Protein AF-A0A9E5Q3M1-F1 (afdb_monomer_lite)

Secondary structure (DSSP, 8-state):
--SS--------PPPS--SHHHHHHHHHHHHHHHHHHHHHTT--GGGGGSGGGPPPPHHHHHHHT-TT------

Sequence (74 aa):
DSFFYAFGLHLNPEVPELSADSLLRHLKAYVMLDAWIRKDADVNISRKLTPYINEYEMDYIRYILREDYQPSMK

Radius of gyration: 15.18 Å; chains: 1; bounding box: 36×28×36 Å

Structure (mmCIF, N/CA/C/O backbone):
data_AF-A0A9E5Q3M1-F1
#
_entry.id   AF-A0A9E5Q3M1-F1
#
loop_
_atom_site.group_PDB
_atom_site.id
_atom_site.type_symbol
_atom_site.label_atom_id
_atom_site.label_alt_id
_atom_site.label_comp_id
_atom_site.label_asym_id
_atom_site.label_entity_id
_atom_site.label_seq_id
_atom_site.pdbx_PDB_ins_code
_atom_site.Cartn_x
_atom_site.Cartn_y
_atom_site.Cartn_z
_atom_site.occupancy
_atom_site.B_iso_or_equiv
_atom_site.auth_seq_id
_atom_site.auth_comp_id
_atom_site.auth_asym_id
_atom_site.auth_atom_id
_atom_site.pdbx_PDB_model_num
ATOM 1 N N . ASP A 1 1 ? 24.020 14.134 -18.735 1.00 42.44 1 ASP A N 1
ATOM 2 C CA . ASP A 1 1 ? 23.452 14.626 -17.458 1.00 42.44 1 ASP A CA 1
ATOM 3 C C . ASP A 1 1 ? 21.993 14.250 -17.157 1.00 42.44 1 ASP A C 1
ATOM 5 O O . ASP A 1 1 ? 21.455 14.74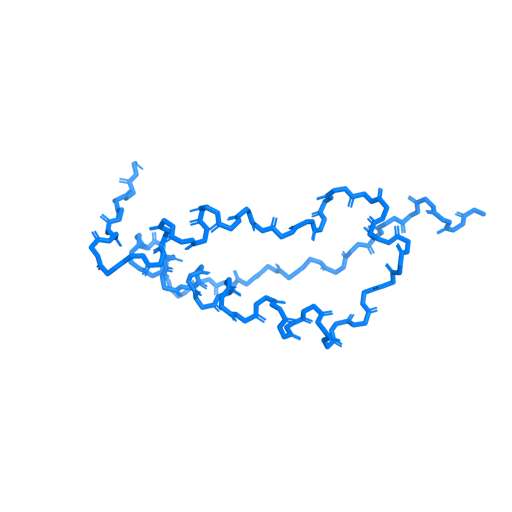2 -16.179 1.00 42.44 1 ASP A O 1
ATOM 9 N N . SER A 1 2 ? 21.344 13.326 -17.886 1.00 53.47 2 SER A N 1
ATOM 10 C CA . SER A 1 2 ? 19.918 12.989 -17.653 1.00 53.47 2 SER A CA 1
ATOM 11 C C . SER A 1 2 ? 19.651 11.612 -17.015 1.00 53.47 2 SER A C 1
ATOM 13 O O . SER A 1 2 ? 18.505 11.308 -16.701 1.00 53.47 2 SER A O 1
ATOM 15 N N . PHE A 1 3 ? 20.667 10.766 -16.809 1.00 51.41 3 PHE A N 1
ATOM 16 C CA . PHE A 1 3 ? 20.482 9.409 -16.259 1.00 51.41 3 PHE A CA 1
ATOM 17 C C . PHE A 1 3 ? 20.288 9.368 -14.732 1.00 51.41 3 PHE A C 1
ATOM 19 O O . PHE A 1 3 ? 19.882 8.338 -14.206 1.00 51.41 3 PHE A O 1
ATOM 26 N N . PHE A 1 4 ? 20.548 10.475 -14.027 1.00 53.88 4 PHE A N 1
ATOM 27 C CA . PHE A 1 4 ? 20.476 10.559 -12.560 1.00 53.88 4 PHE A CA 1
ATOM 28 C C . PHE A 1 4 ? 19.211 11.244 -12.024 1.00 53.88 4 PHE A C 1
ATOM 30 O O . PHE A 1 4 ? 18.953 11.203 -10.823 1.00 53.88 4 PHE A O 1
ATOM 37 N N . TYR A 1 5 ? 18.397 11.852 -12.887 1.00 51.66 5 TYR A N 1
ATOM 38 C CA . TYR A 1 5 ? 17.169 12.520 -12.465 1.00 51.66 5 TYR A CA 1
ATOM 39 C C . TYR A 1 5 ? 15.982 11.558 -12.556 1.00 51.66 5 TYR A C 1
ATOM 41 O O . TYR A 1 5 ? 15.253 11.522 -13.543 1.00 51.66 5 TYR A O 1
ATOM 49 N N . ALA A 1 6 ? 15.780 10.767 -11.502 1.00 54.22 6 ALA A N 1
ATOM 50 C CA . ALA A 1 6 ? 14.638 9.866 -11.356 1.00 54.22 6 ALA A CA 1
ATOM 51 C C . ALA A 1 6 ? 13.351 10.610 -10.931 1.00 54.22 6 ALA A C 1
ATOM 53 O O . ALA A 1 6 ? 12.635 10.151 -10.042 1.00 54.22 6 ALA A O 1
ATOM 54 N N . PHE A 1 7 ? 13.035 11.762 -11.541 1.00 59.50 7 PHE A N 1
ATOM 55 C CA . PHE A 1 7 ? 11.782 12.471 -11.256 1.00 59.50 7 PHE A CA 1
ATOM 56 C C . PHE A 1 7 ? 10.601 11.556 -11.581 1.00 59.50 7 PHE A C 1
ATOM 58 O O . PHE A 1 7 ? 10.426 11.133 -12.723 1.00 59.50 7 PHE A O 1
ATOM 65 N N . GLY A 1 8 ? 9.836 11.164 -10.566 1.00 58.81 8 GLY A N 1
ATOM 66 C CA . GLY A 1 8 ? 8.634 10.354 -10.711 1.00 58.81 8 GLY A CA 1
ATOM 67 C C . GLY A 1 8 ? 7.375 11.178 -10.621 1.00 58.81 8 GLY A C 1
ATOM 68 O O . GLY A 1 8 ? 7.290 12.093 -9.809 1.00 58.81 8 GLY A O 1
ATOM 69 N N . LEU A 1 9 ? 6.382 10.809 -11.426 1.00 65.00 9 LEU A N 1
ATOM 70 C CA . LEU A 1 9 ? 5.009 11.186 -11.145 1.00 65.00 9 LEU A CA 1
ATOM 71 C C . LEU A 1 9 ? 4.590 10.446 -9.873 1.00 65.00 9 LEU A C 1
ATOM 73 O O . LEU A 1 9 ? 4.483 9.222 -9.872 1.00 65.00 9 LEU A O 1
ATOM 77 N N . HIS A 1 10 ? 4.406 11.188 -8.786 1.00 67.62 10 HIS A N 1
ATOM 78 C CA . HIS A 1 10 ? 3.803 10.665 -7.570 1.00 67.62 10 HIS A CA 1
ATOM 79 C C . HIS A 1 10 ? 2.321 11.007 -7.618 1.00 67.62 10 HIS A C 1
ATOM 81 O O . HIS A 1 10 ? 1.945 12.179 -7.643 1.00 67.62 10 HIS A O 1
ATOM 87 N N . LEU A 1 11 ? 1.485 9.977 -7.666 1.00 67.44 11 LEU A N 1
ATOM 88 C CA . LEU A 1 11 ? 0.059 10.142 -7.451 1.00 67.44 11 LEU A CA 1
ATOM 89 C C . LEU A 1 11 ? -0.166 10.203 -5.939 1.00 67.44 11 LEU A C 1
A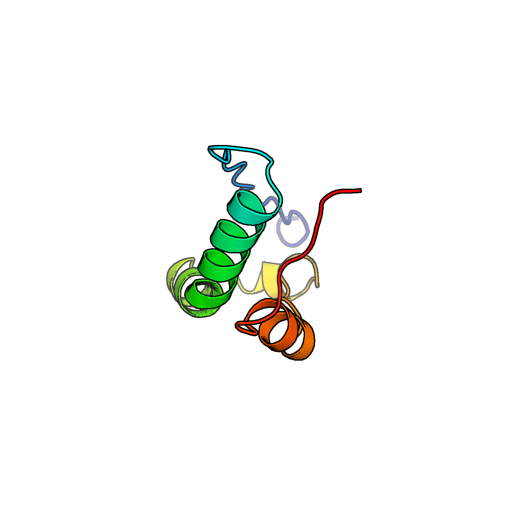TOM 91 O O . LEU A 1 11 ? 0.289 9.317 -5.219 1.00 67.44 11 LEU A O 1
ATOM 95 N N . ASN A 1 12 ? -0.871 11.235 -5.480 1.00 77.38 12 ASN A N 1
ATOM 96 C CA . ASN A 1 12 ? -1.348 11.356 -4.103 1.00 77.38 12 ASN A CA 1
ATOM 97 C C . ASN A 1 12 ? -2.854 11.058 -4.098 1.00 77.38 12 ASN A C 1
ATOM 99 O O . ASN A 1 12 ? -3.649 11.998 -4.105 1.00 77.38 12 ASN A O 1
ATOM 103 N N . PRO A 1 13 ? -3.269 9.781 -4.196 1.00 75.31 13 PRO A N 1
ATOM 104 C CA . PRO A 1 13 ? -4.681 9.444 -4.147 1.00 75.31 13 PRO A CA 1
ATOM 105 C C . PRO A 1 13 ? -5.253 9.821 -2.778 1.00 75.31 13 PRO A C 1
ATOM 107 O O . PRO A 1 13 ? -4.705 9.448 -1.739 1.00 75.31 13 PRO A O 1
ATOM 110 N N . GLU A 1 14 ? -6.368 10.546 -2.782 1.00 85.00 14 GLU A N 1
ATOM 111 C CA . GLU A 1 14 ? -7.173 10.745 -1.581 1.00 85.00 14 GLU A CA 1
ATOM 112 C C . GLU A 1 14 ? -8.045 9.510 -1.357 1.00 85.00 14 GLU A C 1
ATOM 114 O O . GLU A 1 14 ? -8.732 9.034 -2.264 1.00 85.00 14 GLU A O 1
ATOM 119 N N . VAL A 1 15 ? -7.997 8.972 -0.141 1.00 85.06 15 VAL A N 1
ATOM 120 C CA . VAL A 1 15 ? -8.872 7.875 0.273 1.00 85.06 15 VAL A CA 1
ATOM 121 C C . VAL A 1 15 ? -10.186 8.437 0.820 1.00 85.06 15 VAL A C 1
ATOM 123 O O . VAL A 1 15 ? -10.177 9.492 1.455 1.00 85.06 15 VAL A O 1
ATOM 126 N N . PRO A 1 16 ? -11.317 7.737 0.627 1.00 88.50 16 PRO A N 1
ATOM 127 C CA . PRO A 1 16 ? -12.625 8.214 1.082 1.00 88.50 16 PRO A CA 1
ATOM 128 C C . PRO A 1 16 ? -12.739 8.291 2.613 1.00 88.50 16 PRO A C 1
ATOM 130 O O . PRO A 1 16 ? -13.530 9.068 3.138 1.00 88.50 16 PRO A O 1
ATOM 133 N N . GLU A 1 17 ? -11.958 7.481 3.331 1.00 93.56 17 GLU A N 1
ATOM 134 C CA . GLU A 1 17 ? -11.906 7.431 4.791 1.00 93.56 17 GLU A CA 1
ATOM 135 C C . GLU A 1 17 ? -10.560 6.841 5.245 1.00 93.56 17 GLU A C 1
ATOM 137 O O . GLU A 1 17 ? -9.993 5.986 4.559 1.00 93.56 17 GLU A O 1
ATOM 142 N N . LEU A 1 18 ? -10.084 7.247 6.426 1.00 91.81 18 LEU A N 1
ATOM 143 C CA . LEU A 1 18 ? -8.857 6.758 7.071 1.00 91.81 18 LEU A CA 1
ATOM 144 C C . LEU A 1 18 ? -9.079 5.562 8.020 1.00 91.81 18 LEU A C 1
ATOM 146 O O . LEU A 1 18 ? -8.219 5.265 8.850 1.00 91.81 18 LEU A O 1
ATOM 150 N N . SER A 1 19 ? -10.221 4.875 7.931 1.00 94.19 19 SER A N 1
ATOM 151 C CA . SER A 1 19 ? -10.456 3.646 8.694 1.00 94.19 19 SER A CA 1
ATOM 152 C C . SER A 1 19 ? -9.530 2.521 8.217 1.00 94.19 19 SER A C 1
ATOM 154 O O . SER A 1 19 ? -9.176 2.446 7.038 1.00 94.19 19 SER A O 1
ATOM 156 N N . ALA A 1 20 ? -9.153 1.612 9.126 1.00 95.06 20 ALA A N 1
ATOM 157 C CA . ALA A 1 20 ? -8.314 0.463 8.770 1.00 95.06 20 ALA A CA 1
ATOM 158 C C . ALA A 1 20 ? -8.943 -0.387 7.652 1.00 95.06 20 ALA A C 1
ATOM 160 O O . ALA A 1 20 ? -8.227 -0.846 6.767 1.00 95.06 20 ALA A O 1
ATOM 161 N N . ASP A 1 21 ? -10.272 -0.554 7.658 1.00 94.31 21 ASP A N 1
ATOM 162 C CA . ASP A 1 21 ? -11.000 -1.288 6.614 1.00 94.31 21 ASP A CA 1
ATOM 163 C C . ASP A 1 21 ? -10.924 -0.573 5.256 1.00 94.31 21 ASP A C 1
ATOM 165 O O . ASP A 1 21 ? -10.562 -1.194 4.255 1.00 94.31 21 ASP A O 1
ATOM 169 N N . SER A 1 22 ? -11.183 0.742 5.218 1.00 94.19 22 SER A N 1
ATOM 170 C CA . SER A 1 22 ? -11.061 1.546 3.995 1.00 94.19 22 SER A CA 1
ATOM 171 C C . SER A 1 22 ? -9.647 1.454 3.415 1.00 94.19 22 SER A C 1
ATOM 173 O O . SER A 1 22 ? -9.475 1.085 2.250 1.00 94.19 22 SER A O 1
ATOM 175 N N . LEU A 1 23 ? -8.621 1.703 4.232 1.00 93.69 23 LEU A N 1
ATOM 176 C CA . LEU A 1 23 ? -7.222 1.647 3.804 1.00 93.69 23 LEU A CA 1
ATOM 177 C C . LEU A 1 23 ? -6.825 0.245 3.325 1.00 93.69 23 LEU A C 1
ATOM 179 O O . LEU A 1 23 ? -6.201 0.108 2.270 1.00 93.69 23 LEU A O 1
ATOM 183 N N . LEU A 1 24 ? -7.224 -0.801 4.055 1.00 95.12 24 LEU A N 1
ATOM 184 C CA . LEU A 1 24 ? -6.919 -2.180 3.690 1.00 95.12 24 LEU A CA 1
ATOM 185 C C . LEU A 1 24 ? -7.532 -2.555 2.340 1.00 95.12 24 LEU A C 1
ATOM 187 O O . LEU A 1 24 ? -6.857 -3.180 1.526 1.00 95.12 24 LEU A O 1
ATOM 191 N N . ARG A 1 25 ? -8.787 -2.178 2.074 1.00 94.75 25 ARG A N 1
ATOM 192 C CA . ARG A 1 25 ? -9.451 -2.471 0.793 1.00 94.75 25 ARG A CA 1
ATOM 193 C C . ARG A 1 25 ? -8.733 -1.823 -0.386 1.00 94.75 25 ARG A C 1
ATOM 195 O O . ARG A 1 25 ? -8.520 -2.491 -1.397 1.00 94.75 25 ARG A O 1
ATOM 202 N N . HIS A 1 26 ? -8.316 -0.564 -0.248 1.00 94.25 26 HIS A N 1
ATOM 203 C CA . HIS A 1 26 ? -7.567 0.135 -1.295 1.00 94.25 26 HIS A CA 1
ATOM 204 C C . HIS A 1 26 ?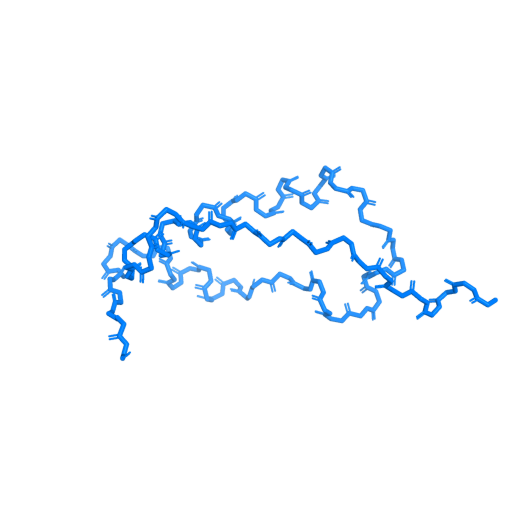 -6.182 -0.484 -1.509 1.00 94.25 26 HIS A C 1
ATOM 206 O O . HIS A 1 26 ? -5.788 -0.711 -2.652 1.00 94.25 26 HIS A O 1
ATOM 212 N N . LEU A 1 27 ? -5.474 -0.834 -0.430 1.00 93.50 27 LEU A N 1
ATOM 213 C CA . LEU A 1 27 ? -4.180 -1.509 -0.524 1.00 93.50 27 LEU A CA 1
ATOM 214 C C . LEU A 1 27 ? -4.306 -2.884 -1.196 1.00 93.50 27 LEU A C 1
ATOM 216 O O . LEU A 1 27 ? -3.537 -3.187 -2.105 1.00 93.50 27 LEU A O 1
ATOM 220 N N . LYS A 1 28 ? -5.301 -3.694 -0.800 1.00 96.00 28 LYS A N 1
ATOM 221 C CA . LYS A 1 28 ? -5.611 -4.990 -1.429 1.00 96.00 28 LYS A CA 1
ATOM 222 C C . LYS A 1 28 ? -5.874 -4.824 -2.926 1.00 96.00 28 LYS A C 1
ATOM 224 O O . LYS A 1 28 ? -5.304 -5.557 -3.729 1.00 96.00 28 LYS A O 1
ATOM 229 N N . ALA A 1 29 ? -6.705 -3.854 -3.309 1.00 95.19 29 ALA A N 1
ATOM 230 C CA . ALA A 1 29 ? -6.986 -3.562 -4.712 1.00 95.19 29 ALA A CA 1
ATOM 231 C C . ALA A 1 29 ? -5.713 -3.176 -5.481 1.00 95.19 29 ALA A C 1
ATOM 233 O O . ALA A 1 29 ? -5.464 -3.721 -6.554 1.00 95.19 29 ALA A O 1
ATOM 234 N N . TYR A 1 30 ? -4.883 -2.299 -4.909 1.00 93.12 30 TYR A N 1
ATOM 235 C CA . TYR A 1 30 ? -3.620 -1.887 -5.515 1.00 93.12 30 TYR A CA 1
ATOM 236 C C . TYR A 1 30 ? -2.689 -3.077 -5.769 1.00 93.12 30 TYR A C 1
ATOM 238 O O . TYR A 1 30 ? -2.284 -3.281 -6.909 1.00 93.12 30 TYR A O 1
ATOM 246 N N . VAL A 1 31 ? -2.398 -3.909 -4.758 1.00 94.88 31 VAL A N 1
ATOM 247 C CA . VAL A 1 31 ? -1.451 -5.031 -4.928 1.00 94.88 31 VAL A CA 1
ATOM 248 C C . VAL A 1 31 ? -1.951 -6.087 -5.916 1.00 94.88 31 VAL A C 1
ATOM 250 O O . VAL A 1 31 ? -1.143 -6.726 -6.582 1.00 94.88 31 VAL A O 1
ATOM 253 N N . MET A 1 32 ? -3.272 -6.259 -6.054 1.00 95.56 32 MET A N 1
ATOM 254 C CA . MET A 1 32 ? -3.856 -7.153 -7.062 1.00 95.56 32 MET A CA 1
ATOM 255 C C . MET A 1 32 ? -3.728 -6.594 -8.486 1.00 95.56 32 MET A C 1
ATOM 257 O O . MET A 1 32 ? -3.624 -7.365 -9.438 1.00 95.56 32 MET A O 1
ATOM 261 N N . LEU A 1 33 ? -3.736 -5.267 -8.639 1.00 93.56 33 LEU A N 1
ATOM 262 C CA . LEU A 1 33 ? -3.636 -4.583 -9.930 1.00 93.56 33 LEU A CA 1
ATOM 263 C C . LEU A 1 33 ? -2.195 -4.220 -10.315 1.00 93.56 33 LEU A C 1
ATOM 265 O O . LEU A 1 33 ? -1.948 -3.928 -11.483 1.00 93.56 33 LEU A O 1
ATOM 269 N N . ASP A 1 34 ? -1.249 -4.245 -9.374 1.00 90.69 34 ASP A N 1
ATOM 270 C CA . ASP A 1 34 ? 0.112 -3.720 -9.546 1.00 90.69 34 ASP A CA 1
ATOM 271 C C . ASP A 1 34 ? 0.829 -4.325 -10.765 1.00 90.69 34 ASP A C 1
ATOM 273 O O . ASP A 1 34 ? 1.418 -3.603 -11.568 1.00 90.69 34 ASP A O 1
ATOM 277 N N . ALA A 1 35 ? 0.677 -5.634 -10.999 1.00 88.94 35 ALA A N 1
ATOM 278 C CA . ALA A 1 35 ? 1.244 -6.303 -12.172 1.00 88.94 35 ALA A CA 1
ATOM 279 C C . ALA A 1 35 ? 0.710 -5.738 -13.506 1.00 88.94 35 ALA A C 1
ATOM 281 O O . ALA A 1 35 ? 1.465 -5.601 -14.472 1.00 88.94 35 ALA A O 1
ATOM 282 N N . TRP A 1 36 ? -0.579 -5.391 -13.579 1.00 91.25 36 TRP A N 1
ATOM 283 C CA . TRP A 1 36 ? -1.173 -4.771 -14.769 1.00 91.25 36 TRP A CA 1
ATOM 284 C C . TRP A 1 36 ? -0.796 -3.299 -14.890 1.00 91.25 36 TRP A C 1
ATOM 286 O O . TRP A 1 36 ? -0.424 -2.869 -15.978 1.00 91.25 36 TRP A O 1
ATOM 296 N N . ILE A 1 37 ? -0.812 -2.557 -13.780 1.00 87.38 37 ILE A N 1
ATOM 297 C CA . ILE A 1 37 ? -0.403 -1.148 -13.737 1.00 87.38 37 ILE A CA 1
ATOM 298 C C . ILE A 1 37 ? 1.036 -1.010 -14.241 1.00 87.38 37 ILE A C 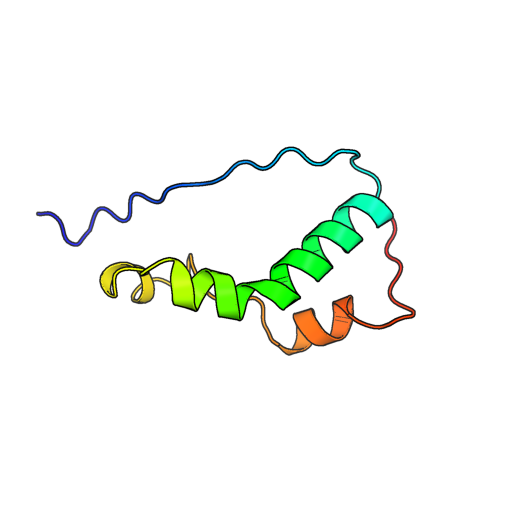1
ATOM 300 O O . ILE A 1 37 ? 1.305 -0.198 -15.116 1.00 87.38 37 ILE A O 1
ATOM 304 N N . ARG A 1 38 ? 1.963 -1.841 -13.756 1.00 82.31 38 ARG A N 1
ATOM 305 C CA . ARG A 1 38 ? 3.377 -1.822 -14.171 1.00 82.31 38 ARG A CA 1
ATOM 306 C C . ARG A 1 38 ? 3.582 -2.216 -15.622 1.00 82.31 38 ARG A C 1
ATOM 308 O O . ARG A 1 38 ? 4.489 -1.693 -16.268 1.00 82.31 38 ARG A O 1
ATOM 315 N N .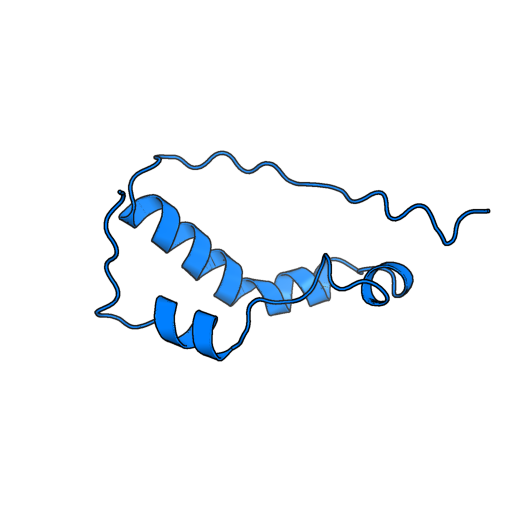 LYS A 1 39 ? 2.773 -3.156 -16.116 1.00 85.00 39 LYS A N 1
ATOM 316 C CA . LYS A 1 39 ? 2.790 -3.562 -17.521 1.00 85.00 39 LYS A CA 1
ATOM 317 C C . LYS A 1 39 ? 2.365 -2.409 -18.434 1.00 85.00 39 LYS A C 1
ATOM 319 O O . LYS A 1 39 ? 2.956 -2.262 -19.497 1.00 85.00 39 LYS A O 1
ATOM 324 N N . ASP A 1 40 ? 1.372 -1.623 -18.024 1.00 87.19 40 ASP A N 1
ATOM 325 C CA . ASP A 1 40 ? 0.806 -0.527 -18.821 1.00 87.19 40 ASP A CA 1
ATOM 326 C C . ASP A 1 40 ? 1.571 0.801 -18.662 1.00 87.19 40 ASP A C 1
ATOM 328 O O . ASP A 1 40 ? 1.684 1.575 -19.604 1.00 87.19 40 ASP A O 1
ATOM 332 N N . ALA A 1 41 ? 2.178 1.047 -17.496 1.00 79.19 41 ALA A N 1
ATOM 333 C CA . ALA A 1 41 ? 2.833 2.312 -17.150 1.00 79.19 41 ALA A CA 1
ATOM 334 C C . ALA A 1 41 ? 4.143 2.623 -17.910 1.00 79.19 41 ALA A C 1
ATOM 336 O O . ALA A 1 41 ? 4.790 3.618 -17.586 1.00 79.19 41 ALA A O 1
ATOM 337 N N . ASP A 1 42 ? 4.562 1.776 -18.860 1.00 72.06 42 ASP A N 1
ATOM 338 C CA . ASP A 1 42 ? 5.786 1.910 -19.674 1.00 72.06 42 ASP A CA 1
ATOM 339 C C . ASP A 1 42 ? 7.000 2.433 -18.877 1.00 72.06 42 ASP A C 1
ATOM 341 O O . ASP A 1 42 ? 7.670 3.416 -19.211 1.00 72.06 42 ASP A O 1
ATOM 345 N N . VAL A 1 43 ? 7.243 1.812 -17.718 1.00 69.62 43 VAL A N 1
ATOM 346 C CA . VAL A 1 43 ? 8.239 2.297 -16.760 1.00 69.62 43 VAL A CA 1
ATOM 347 C C . VAL A 1 43 ? 9.634 2.201 -17.378 1.00 69.62 43 VAL A C 1
ATOM 349 O O . VAL A 1 43 ? 10.175 1.103 -17.542 1.00 69.62 43 VAL A O 1
ATOM 352 N N . ASN A 1 44 ? 10.239 3.362 -17.662 1.00 66.38 44 ASN A N 1
ATOM 353 C CA . ASN A 1 44 ? 11.589 3.462 -18.217 1.00 66.38 44 ASN A CA 1
ATOM 354 C C . ASN A 1 44 ? 12.579 2.598 -17.413 1.00 66.38 44 ASN A C 1
ATOM 356 O O . ASN A 1 44 ? 12.640 2.681 -16.184 1.00 66.38 44 ASN A O 1
ATOM 360 N N . ILE A 1 45 ? 13.372 1.788 -18.119 1.00 59.78 45 ILE A N 1
ATOM 361 C CA . ILE A 1 45 ? 14.351 0.844 -17.557 1.00 59.78 45 ILE A CA 1
ATOM 362 C C . ILE A 1 45 ? 15.314 1.538 -16.580 1.00 59.78 45 ILE A C 1
ATOM 364 O O . ILE A 1 45 ? 15.713 0.928 -15.589 1.00 59.78 45 ILE A O 1
ATOM 368 N N . SER A 1 46 ? 15.620 2.825 -16.784 1.00 59.12 46 SER A N 1
ATOM 369 C CA . SER A 1 46 ? 16.448 3.615 -15.863 1.00 59.12 46 SER A CA 1
ATOM 370 C C . SER A 1 46 ? 15.883 3.684 -14.437 1.00 59.12 46 SER A C 1
ATOM 372 O O . SER A 1 46 ? 16.645 3.742 -13.477 1.00 59.12 46 SER A O 1
ATOM 374 N N . ARG A 1 47 ? 14.557 3.604 -14.273 1.00 64.12 47 ARG A N 1
ATOM 375 C CA . ARG A 1 47 ? 13.868 3.637 -12.972 1.00 64.12 47 ARG A CA 1
ATOM 376 C C . ARG A 1 47 ? 13.949 2.299 -12.234 1.00 64.12 47 ARG A C 1
ATOM 378 O O . ARG A 1 47 ? 13.870 2.283 -11.010 1.00 64.12 47 ARG A O 1
ATOM 385 N N . LYS A 1 48 ? 14.159 1.193 -12.961 1.00 63.00 48 LYS A N 1
ATOM 386 C CA . LYS A 1 48 ? 14.329 -0.164 -12.405 1.00 63.00 48 LYS A CA 1
ATOM 387 C C . LYS A 1 48 ? 15.717 -0.405 -11.802 1.00 63.00 48 LYS A C 1
ATOM 389 O O . LYS A 1 48 ? 15.911 -1.399 -11.116 1.00 63.00 48 LYS A O 1
ATOM 394 N N . LEU A 1 49 ? 16.678 0.494 -12.038 1.00 64.69 49 LEU A N 1
ATOM 395 C CA . LEU A 1 49 ? 18.021 0.421 -11.446 1.00 64.69 49 LEU A CA 1
ATOM 396 C C . LEU A 1 49 ? 18.034 0.753 -9.948 1.00 64.69 49 LEU A C 1
ATOM 398 O O . LEU A 1 49 ? 19.010 0.457 -9.264 1.00 64.69 49 LEU A O 1
ATOM 402 N N . THR A 1 50 ? 16.968 1.369 -9.436 1.00 66.62 50 THR A N 1
ATOM 403 C CA . THR A 1 50 ? 16.849 1.757 -8.028 1.00 66.62 50 THR A CA 1
ATOM 404 C C . THR A 1 50 ? 15.678 1.033 -7.370 1.00 66.62 50 THR A C 1
ATOM 406 O O . THR A 1 50 ? 14.651 0.847 -8.023 1.00 66.62 50 THR A O 1
ATOM 409 N N . PRO A 1 51 ? 15.774 0.674 -6.078 1.00 70.19 51 PRO A N 1
ATOM 410 C CA . PRO A 1 51 ? 14.753 -0.128 -5.407 1.00 70.19 51 PRO A CA 1
ATOM 411 C C . PRO A 1 51 ? 13.460 0.645 -5.105 1.00 70.19 51 PRO A C 1
ATOM 413 O O . PRO A 1 51 ? 12.498 0.059 -4.622 1.00 70.19 51 PRO A O 1
ATOM 416 N N . TYR A 1 52 ? 13.415 1.954 -5.374 1.00 70.31 52 TYR A N 1
ATOM 417 C CA . TYR A 1 52 ? 12.302 2.834 -4.997 1.00 70.31 52 TYR A CA 1
ATOM 418 C C . TYR A 1 52 ? 10.960 2.462 -5.625 1.00 70.31 52 TYR A C 1
ATOM 420 O O . TYR A 1 52 ? 9.920 2.839 -5.098 1.00 70.31 52 TYR A O 1
ATOM 428 N N . ILE A 1 53 ? 10.982 1.744 -6.747 1.00 74.69 53 ILE A N 1
ATOM 429 C CA . ILE A 1 53 ? 9.773 1.288 -7.434 1.00 74.69 53 ILE A CA 1
ATOM 430 C C . ILE A 1 53 ? 9.540 -0.212 -7.259 1.00 74.69 53 ILE A C 1
ATOM 432 O O . ILE A 1 53 ? 8.733 -0.772 -7.994 1.00 74.69 53 ILE A O 1
ATOM 436 N N . ASN A 1 54 ? 10.261 -0.892 -6.365 1.00 83.69 54 ASN A N 1
ATOM 437 C CA . ASN A 1 54 ? 10.084 -2.328 -6.180 1.00 83.69 54 ASN A CA 1
ATOM 438 C C . ASN A 1 54 ? 8.652 -2.662 -5.749 1.00 83.69 54 ASN A C 1
ATOM 440 O O . ASN A 1 54 ? 7.938 -1.848 -5.165 1.00 83.69 54 ASN A O 1
ATOM 444 N N . GLU A 1 55 ? 8.228 -3.865 -6.104 1.00 86.69 55 GLU A N 1
ATOM 445 C CA . GLU A 1 55 ? 6.955 -4.430 -5.669 1.00 86.69 55 GLU A CA 1
ATOM 446 C C . GLU A 1 55 ? 7.000 -4.727 -4.169 1.00 86.69 55 GLU A C 1
ATOM 448 O O . GLU A 1 55 ? 8.072 -4.909 -3.582 1.00 86.69 55 GLU A O 1
ATOM 453 N N . TYR A 1 56 ? 5.824 -4.811 -3.550 1.00 91.25 56 TYR A N 1
ATOM 454 C CA . TYR A 1 56 ? 5.725 -5.405 -2.224 1.00 91.25 56 TYR A CA 1
ATOM 455 C C . TYR A 1 56 ? 6.164 -6.871 -2.276 1.00 91.25 56 TYR A C 1
ATOM 457 O O . TYR A 1 56 ? 5.883 -7.586 -3.237 1.00 91.25 56 TYR A O 1
ATOM 465 N N . GLU A 1 57 ? 6.824 -7.344 -1.219 1.00 94.12 57 GLU A N 1
ATOM 466 C CA . GLU A 1 57 ? 7.227 -8.746 -1.135 1.00 94.12 57 GLU A CA 1
ATOM 467 C C . GLU A 1 57 ? 6.007 -9.674 -1.183 1.00 94.12 57 GLU A C 1
ATOM 469 O O . GLU A 1 57 ? 4.985 -9.439 -0.532 1.00 94.12 57 GLU A O 1
ATOM 474 N N . MET A 1 58 ? 6.128 -10.777 -1.924 1.00 95.00 58 MET A N 1
ATOM 475 C CA . MET A 1 58 ? 5.022 -11.717 -2.123 1.00 95.00 58 MET A CA 1
ATOM 476 C C . MET A 1 58 ? 4.486 -12.318 -0.817 1.00 95.00 58 MET A C 1
ATOM 478 O O . MET A 1 58 ? 3.295 -12.621 -0.735 1.00 95.00 58 MET A O 1
ATOM 482 N N . ASP A 1 59 ? 5.332 -12.486 0.202 1.00 97.62 59 ASP A N 1
ATOM 483 C CA . ASP A 1 59 ? 4.898 -12.932 1.530 1.00 97.62 59 ASP A CA 1
ATOM 484 C C . ASP A 1 59 ? 3.978 -11.911 2.202 1.00 97.62 59 ASP A C 1
ATOM 486 O O . ASP A 1 59 ? 2.945 -12.286 2.759 1.00 97.62 59 ASP A O 1
ATOM 490 N N . TYR A 1 60 ? 4.292 -10.620 2.080 1.00 96.50 60 TYR A N 1
ATOM 491 C CA . TYR A 1 60 ? 3.439 -9.551 2.587 1.00 96.50 60 TYR A CA 1
ATOM 492 C C . TYR A 1 60 ? 2.118 -9.473 1.819 1.00 96.50 60 TYR A C 1
ATOM 494 O O . TYR A 1 60 ? 1.058 -9.400 2.439 1.00 96.50 60 TYR A O 1
ATOM 502 N N . ILE A 1 61 ? 2.160 -9.568 0.485 1.00 97.31 61 ILE A N 1
ATOM 503 C CA . ILE A 1 61 ? 0.951 -9.588 -0.353 1.00 97.31 61 ILE A CA 1
ATOM 504 C C . ILE A 1 61 ? 0.031 -10.741 0.069 1.00 97.31 61 ILE A C 1
ATOM 506 O O . ILE A 1 61 ? -1.156 -10.532 0.317 1.00 97.31 61 ILE A O 1
ATOM 510 N N . ARG A 1 62 ? 0.574 -11.956 0.223 1.00 97.44 62 ARG A N 1
ATOM 511 C CA . ARG A 1 62 ? -0.196 -13.111 0.708 1.00 97.44 62 ARG A CA 1
ATOM 512 C C . ARG A 1 62 ? -0.762 -12.882 2.103 1.00 97.44 62 ARG A C 1
ATOM 514 O O . ARG A 1 62 ? -1.909 -13.238 2.345 1.00 97.44 62 ARG A O 1
ATOM 521 N N . TYR A 1 63 ? 0.027 -12.302 3.003 1.00 97.88 63 TYR A N 1
ATOM 522 C CA . TYR A 1 63 ? -0.393 -12.022 4.371 1.00 97.88 63 TYR A CA 1
ATOM 523 C C . TYR A 1 63 ? -1.597 -11.079 4.415 1.00 97.88 63 TYR A C 1
ATOM 525 O O . TYR A 1 63 ? -2.598 -11.411 5.050 1.00 97.88 63 TYR A O 1
ATOM 533 N N . ILE A 1 64 ? -1.541 -9.952 3.697 1.00 97.31 64 ILE A N 1
ATOM 534 C CA . ILE A 1 64 ? -2.636 -8.979 3.712 1.00 97.31 64 ILE A CA 1
ATOM 535 C C . ILE A 1 64 ? -3.878 -9.485 2.980 1.00 97.31 64 ILE A C 1
ATOM 537 O O . ILE A 1 64 ? -4.976 -9.079 3.338 1.00 97.31 64 ILE A O 1
ATOM 541 N N . LEU A 1 65 ? -3.735 -10.367 1.982 1.00 97.44 65 LEU A N 1
ATOM 542 C CA . LEU A 1 65 ? -4.852 -10.919 1.204 1.00 97.44 65 LEU A CA 1
ATOM 543 C C . LEU A 1 65 ? -5.625 -12.039 1.909 1.00 97.44 65 LEU A C 1
ATOM 545 O O . LEU A 1 65 ? -6.657 -12.462 1.390 1.00 97.44 65 LEU A O 1
ATOM 549 N N . ARG A 1 66 ? -5.186 -12.502 3.083 1.00 97.81 66 ARG A N 1
ATOM 550 C CA . ARG A 1 66 ? -5.959 -13.475 3.861 1.00 97.81 66 ARG A CA 1
ATOM 551 C C . ARG A 1 66 ? -7.350 -12.930 4.197 1.00 97.81 66 ARG A C 1
ATOM 553 O O . ARG A 1 66 ? -7.522 -11.742 4.484 1.00 97.81 66 ARG A O 1
ATOM 560 N N . GLU A 1 67 ? -8.339 -13.818 4.179 1.00 95.12 67 GLU A N 1
ATOM 561 C CA . GLU A 1 67 ? -9.738 -13.483 4.471 1.00 95.12 67 GLU A CA 1
ATOM 562 C C . GLU A 1 67 ? -9.926 -13.018 5.924 1.00 95.12 67 GLU A C 1
ATOM 564 O O . GLU A 1 67 ? -10.688 -12.093 6.192 1.00 95.12 67 GLU A O 1
ATOM 569 N N 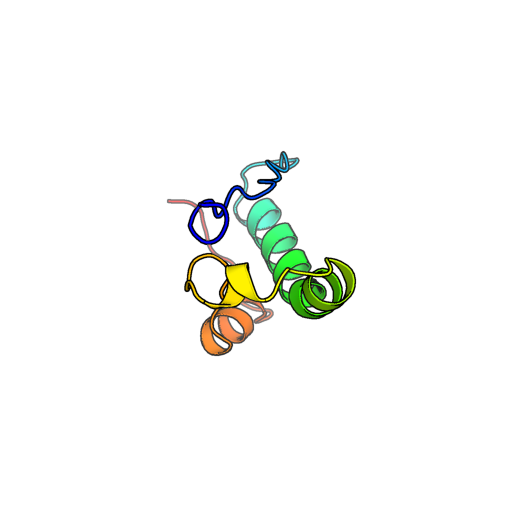. ASP A 1 68 ? -9.155 -13.598 6.846 1.00 96.25 68 ASP A N 1
ATOM 570 C CA . ASP A 1 68 ? -9.171 -13.289 8.277 1.00 96.25 68 ASP A CA 1
ATOM 571 C C . ASP A 1 68 ? -8.267 -12.108 8.672 1.00 96.25 68 ASP A C 1
ATOM 573 O O . ASP A 1 68 ? -8.208 -11.734 9.844 1.00 96.25 68 ASP A O 1
ATOM 577 N N . TYR A 1 69 ? -7.564 -11.492 7.716 1.00 97.00 69 TYR A N 1
ATOM 578 C CA . TYR A 1 69 ? -6.715 -10.340 8.000 1.00 97.00 69 TYR A CA 1
ATOM 579 C C . TYR A 1 69 ? -7.550 -9.060 8.136 1.00 97.00 69 TYR A C 1
ATOM 581 O O . TYR A 1 69 ? -7.954 -8.451 7.142 1.00 97.00 69 TYR A O 1
ATOM 589 N N . GLN A 1 70 ? -7.777 -8.651 9.387 1.00 95.25 70 GLN A N 1
ATOM 590 C CA . GLN A 1 70 ? -8.493 -7.432 9.777 1.00 95.25 70 GLN A CA 1
ATOM 591 C C . GLN A 1 70 ? -7.663 -6.637 10.802 1.00 95.25 70 GLN A C 1
ATOM 593 O O . GLN A 1 70 ? -7.799 -6.842 12.010 1.00 95.25 70 GLN A O 1
ATOM 598 N N . PRO A 1 71 ? -6.747 -5.764 10.349 1.00 95.00 71 PRO A N 1
ATOM 599 C CA . PRO A 1 71 ? -5.943 -4.938 11.235 1.00 95.00 71 PRO A CA 1
ATOM 600 C C . PRO A 1 71 ? -6.785 -3.811 11.848 1.00 95.00 71 PRO A C 1
ATOM 602 O O . PRO A 1 71 ? -7.780 -3.371 11.274 1.00 95.00 71 PRO A O 1
ATOM 605 N N . SER A 1 72 ? -6.340 -3.292 12.991 1.00 92.69 72 SER A N 1
ATOM 606 C CA . SER A 1 72 ? -6.843 -2.046 13.574 1.00 92.69 72 SER A CA 1
ATOM 607 C C . SER A 1 72 ? -5.819 -0.920 13.408 1.00 92.69 72 SER A C 1
ATOM 609 O O . SER A 1 72 ? -4.615 -1.171 13.308 1.00 92.69 72 SER A O 1
ATOM 611 N N . MET A 1 73 ? -6.288 0.329 13.421 1.00 85.19 73 MET A N 1
ATOM 612 C CA . MET A 1 73 ? -5.402 1.491 13.570 1.00 85.19 73 MET A CA 1
ATOM 613 C C . MET A 1 73 ? -4.824 1.513 14.996 1.00 85.19 73 MET A C 1
ATOM 615 O O . MET A 1 73 ? -5.477 1.034 15.927 1.00 85.19 73 MET A O 1
ATOM 619 N N . LYS A 1 74 ? -3.601 2.029 15.155 1.00 74.44 74 LYS A N 1
ATOM 620 C CA . LYS A 1 74 ? -3.001 2.328 16.466 1.00 74.44 74 LYS A CA 1
ATOM 621 C C . LYS A 1 74 ? -3.253 3.775 16.855 1.00 74.44 74 LYS A C 1
ATOM 623 O O . LYS A 1 74 ? -3.287 4.612 15.927 1.00 74.44 74 LYS A O 1
#

Foldseek 3Di:
DPLPPPDDDDDPDDFPDPWQVSVLVVVLVCLVCVVVCVVPVPDPVSNVVDCPPPHDDPVVNVVSPDPPDRDGDD

pLDDT: mean 82.34, std 15.18, range [42.44, 97.88]